Protein AF-A0AAV6AP08-F1 (afdb_monomer_lite)

Secondary structure (DSSP, 8-state):
-EEE---GGGT-SHHHHHH-BSTTPEE--TTTSSSSEEETTEEEEPPPHHHHHHHHHHHT--TT--EEEE--SSSHHHHHHHHHHHHHHHHTT---EEE-TTHHHHHHHTT---B-S-PPP-----------TT---HHHHHHH--

Foldseek 3Di:
DEEEQEAVQQVAPDVNVQAKDDPPYAYQH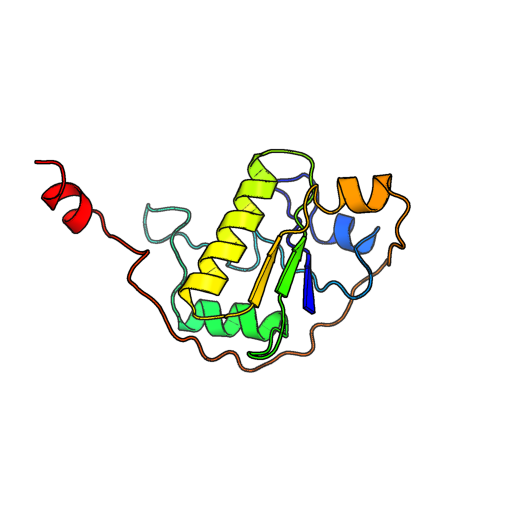LVPLPLADDDVPRGRHGDDQVSCQQSCLQQQDDLPDQYEYAFQLRDVVSVVSSVSSQVNCVQQPRDHYHYPVSGPVVCVVVVHDIDHHHDGHPGHRDRGDGDCVVPDDPVRVVVVPD

Sequence (146 aa):
MVLDIRSAIDGGGVEAYRAGHVPGAVHSDYDKAGWRVTRGDMPFMLPTVAQLEKLIGETGIDEDDHVVIVPAGVHATDFGSAARVYWTLKVVGHPAISILDGGYAAWKAAGYPVEAGSNPASQKIFSARLDRSPITDAAAVEASVG

pLDDT: mean 96.36, std 3.86, range [59.31, 98.94]

Radius of gyration: 15.84 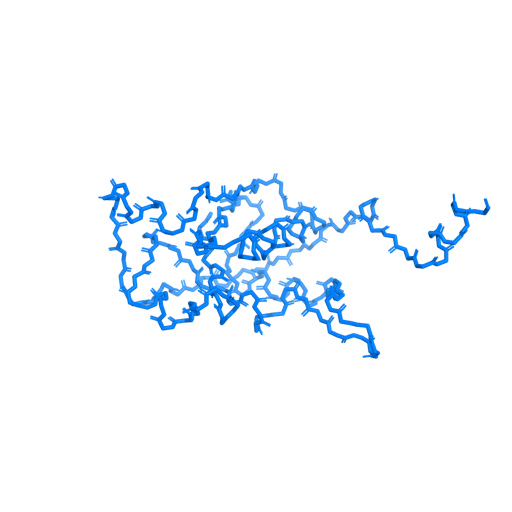Å; chains: 1; bounding box: 38×29×50 Å

Structure (mmCIF, N/CA/C/O backbone):
data_AF-A0AAV6AP08-F1
#
_entry.id   AF-A0AAV6AP08-F1
#
loop_
_atom_site.group_PDB
_atom_site.id
_atom_site.type_symbol
_atom_site.label_atom_id
_atom_site.label_alt_id
_atom_site.label_comp_id
_atom_site.label_asym_id
_atom_site.label_entity_id
_atom_site.label_seq_id
_atom_site.pdbx_PDB_ins_code
_atom_site.Cartn_x
_atom_site.Cartn_y
_atom_site.Cartn_z
_atom_site.occupancy
_atom_site.B_iso_or_equiv
_atom_site.auth_seq_id
_atom_site.auth_comp_id
_atom_site.auth_asym_id
_atom_site.auth_atom_id
_atom_site.pdbx_PDB_model_num
ATOM 1 N N . MET A 1 1 ? -1.450 -8.473 8.839 1.00 94.69 1 MET A N 1
ATOM 2 C CA . MET A 1 1 ? -1.447 -7.042 9.227 1.00 94.69 1 MET A CA 1
ATOM 3 C C . MET A 1 1 ? -2.289 -6.160 8.286 1.00 94.69 1 MET A C 1
ATOM 5 O O . MET A 1 1 ? -2.626 -6.599 7.190 1.00 94.69 1 MET A O 1
ATOM 9 N N . VAL A 1 2 ? -2.618 -4.921 8.682 1.00 98.38 2 VAL A N 1
ATOM 10 C CA . VAL A 1 2 ? -3.323 -3.934 7.833 1.00 98.38 2 VAL A CA 1
ATOM 11 C C . VAL A 1 2 ? -2.365 -2.796 7.470 1.00 98.38 2 VAL A C 1
ATOM 13 O O . VAL A 1 2 ? -1.787 -2.172 8.357 1.00 98.38 2 VAL A O 1
ATOM 16 N N . LEU A 1 3 ? -2.204 -2.524 6.176 1.00 98.75 3 LEU A N 1
ATOM 17 C CA . LEU A 1 3 ? -1.286 -1.516 5.648 1.00 98.75 3 LEU A CA 1
ATOM 18 C C . LEU A 1 3 ? -2.075 -0.378 4.994 1.00 98.75 3 LEU A C 1
ATOM 20 O O . LEU A 1 3 ? -2.647 -0.551 3.918 1.00 98.75 3 LEU A O 1
ATOM 24 N N . ASP A 1 4 ? -2.095 0.789 5.628 1.00 98.81 4 ASP A N 1
ATOM 25 C CA . ASP A 1 4 ? -2.695 2.001 5.076 1.00 98.81 4 ASP A CA 1
ATOM 26 C C . ASP A 1 4 ? -1.691 2.706 4.165 1.00 98.81 4 ASP A C 1
ATOM 28 O O . ASP A 1 4 ? -0.624 3.131 4.612 1.00 98.81 4 ASP A O 1
ATOM 32 N N . ILE A 1 5 ? -2.030 2.816 2.882 1.00 98.75 5 ILE A N 1
ATOM 33 C CA . ILE A 1 5 ? -1.123 3.353 1.862 1.00 98.75 5 ILE A CA 1
ATOM 34 C C . ILE A 1 5 ? -1.517 4.748 1.373 1.00 98.75 5 ILE A C 1
ATOM 36 O O . ILE A 1 5 ? -0.946 5.236 0.391 1.00 98.75 5 ILE A O 1
ATOM 40 N N . ARG A 1 6 ? -2.504 5.383 2.023 1.00 98.44 6 ARG A N 1
ATOM 41 C CA . ARG A 1 6 ? -3.022 6.692 1.610 1.00 98.44 6 ARG A CA 1
ATOM 42 C C . ARG A 1 6 ? -1.898 7.715 1.539 1.00 98.44 6 ARG A C 1
ATOM 44 O O . ARG A 1 6 ? -1.029 7.767 2.413 1.00 98.44 6 ARG A O 1
ATOM 51 N N . SER A 1 7 ? -1.928 8.542 0.505 1.00 97.94 7 SER A N 1
ATOM 52 C CA . SER A 1 7 ? -0.836 9.443 0.127 1.00 97.94 7 SER A CA 1
ATOM 53 C C . SER A 1 7 ? -1.373 10.750 -0.457 1.00 97.94 7 SER A C 1
ATOM 55 O O . SER A 1 7 ? -2.573 10.928 -0.642 1.00 97.94 7 SER A O 1
ATOM 57 N N . ALA A 1 8 ? -0.484 11.673 -0.821 1.00 96.00 8 ALA A N 1
ATOM 58 C CA . ALA A 1 8 ? -0.892 12.913 -1.485 1.00 96.00 8 ALA A CA 1
ATOM 59 C C . ALA A 1 8 ? -1.635 12.682 -2.822 1.00 96.00 8 ALA A C 1
ATOM 61 O O . ALA A 1 8 ? -2.414 13.537 -3.234 1.00 96.00 8 ALA A O 1
ATOM 62 N N . ILE A 1 9 ? -1.432 11.530 -3.478 1.00 94.62 9 ILE A N 1
ATOM 63 C CA . ILE A 1 9 ? -2.096 11.163 -4.744 1.00 94.62 9 ILE A CA 1
ATOM 64 C C . ILE A 1 9 ? -3.620 11.103 -4.592 1.00 94.62 9 ILE A C 1
ATOM 66 O O . ILE A 1 9 ? -4.351 11.414 -5.530 1.00 94.62 9 ILE A O 1
ATOM 70 N N . ASP A 1 10 ? -4.090 10.713 -3.412 1.00 94.31 10 ASP A N 1
ATOM 71 C CA . ASP A 1 10 ? -5.506 10.535 -3.093 1.00 94.31 10 ASP A CA 1
ATOM 72 C C . ASP A 1 10 ? -6.070 11.653 -2.206 1.00 94.31 10 ASP A C 1
ATOM 74 O O . ASP A 1 10 ? -7.184 11.552 -1.694 1.00 94.31 10 ASP A O 1
ATOM 78 N N . GLY A 1 11 ? -5.302 12.732 -2.019 1.00 93.69 11 GLY A N 1
ATOM 79 C CA . GLY A 1 11 ? -5.631 13.797 -1.072 1.00 93.69 11 GLY A CA 1
ATOM 80 C C . GLY A 1 11 ? -5.517 13.373 0.398 1.00 93.69 11 GLY A C 1
ATOM 81 O O . GLY A 1 11 ? -5.919 14.135 1.277 1.00 93.69 11 GLY A O 1
ATOM 82 N N . GLY A 1 12 ? -4.989 12.177 0.673 1.00 94.62 12 GLY A N 1
ATOM 83 C CA . GLY A 1 12 ? -4.731 11.651 2.004 1.00 94.62 12 GLY A CA 1
ATOM 84 C C . GLY A 1 12 ? -3.296 11.896 2.471 1.00 94.62 12 GLY A C 1
ATOM 85 O O . GLY A 1 12 ? -2.805 13.024 2.499 1.00 94.62 12 GLY A O 1
ATOM 86 N N . GLY A 1 13 ? -2.626 10.828 2.904 1.00 96.50 13 GLY A N 1
ATOM 87 C CA . GLY A 1 13 ? -1.310 10.886 3.543 1.00 96.50 13 GLY A CA 1
ATOM 88 C C . GLY A 1 13 ? -1.376 10.766 5.064 1.00 96.50 13 GLY A C 1
ATOM 89 O O . GLY A 1 13 ? -2.425 10.486 5.647 1.00 96.50 13 GLY A O 1
ATOM 90 N N . VAL A 1 14 ? -0.231 10.989 5.715 1.00 97.31 14 VAL A N 1
ATOM 91 C CA . VAL A 1 14 ? -0.054 10.720 7.153 1.00 97.31 14 VAL A CA 1
ATOM 92 C C . VAL A 1 14 ? -1.038 11.486 8.044 1.00 97.31 14 VAL A C 1
ATOM 94 O O . VAL A 1 14 ? -1.515 10.941 9.033 1.00 97.31 14 VAL A O 1
ATOM 97 N N . GLU A 1 15 ? -1.407 12.717 7.685 1.00 98.00 15 GLU A N 1
ATOM 98 C CA . GLU A 1 15 ? -2.368 13.507 8.465 1.00 98.00 15 GLU A CA 1
ATOM 99 C C . GLU A 1 15 ? -3.799 12.970 8.328 1.00 98.00 15 GLU A C 1
ATOM 101 O O . GLU A 1 15 ? -4.529 12.896 9.315 1.00 98.00 15 GLU A O 1
ATOM 106 N N . ALA A 1 16 ? -4.192 12.509 7.136 1.00 97.56 16 ALA A N 1
ATOM 107 C CA . ALA A 1 16 ? -5.485 11.855 6.936 1.00 97.56 16 ALA A CA 1
ATOM 108 C C . ALA A 1 16 ? -5.555 10.500 7.656 1.00 97.56 16 ALA A C 1
ATOM 110 O O . ALA A 1 16 ? -6.597 10.156 8.213 1.00 97.56 16 ALA A O 1
ATOM 111 N N . TYR A 1 17 ? -4.444 9.757 7.678 1.00 98.62 17 TYR A N 1
ATOM 112 C CA . TYR A 1 17 ? -4.293 8.548 8.485 1.00 98.62 17 TYR A CA 1
ATOM 113 C C . TYR A 1 17 ? -4.426 8.849 9.982 1.00 98.62 17 TYR A C 1
ATOM 115 O O . TYR A 1 17 ? -5.232 8.221 10.666 1.00 98.62 17 TYR A O 1
ATOM 123 N N . ARG A 1 18 ? -3.732 9.879 10.480 1.00 98.44 18 ARG A N 1
ATOM 124 C CA . ARG A 1 18 ? -3.800 10.311 11.884 1.00 98.44 18 ARG A CA 1
ATOM 125 C C . ARG A 1 18 ? -5.179 10.781 12.312 1.00 98.44 18 ARG A C 1
ATOM 127 O O . ARG A 1 18 ? -5.577 10.533 13.447 1.00 98.44 18 ARG A O 1
ATOM 134 N N . ALA A 1 19 ? -5.908 11.438 11.417 1.00 98.31 19 ALA A N 1
ATOM 135 C CA . ALA A 1 19 ? -7.281 11.854 11.668 1.00 98.31 19 ALA A CA 1
ATOM 136 C C . ALA A 1 19 ? -8.260 10.668 11.732 1.00 98.31 19 ALA A C 1
ATOM 138 O O . ALA A 1 19 ? -9.297 10.768 12.387 1.00 98.31 19 ALA A O 1
ATOM 139 N N . GLY A 1 20 ? -7.953 9.561 11.051 1.00 98.50 20 GLY A N 1
ATOM 140 C CA . GLY A 1 20 ? -8.748 8.342 11.102 1.00 98.50 20 GLY A CA 1
ATOM 141 C C . GLY A 1 20 ? -8.257 7.265 10.137 1.00 98.50 20 GLY A C 1
ATOM 142 O O . GLY A 1 20 ? -8.044 7.543 8.953 1.00 98.50 20 GLY A O 1
ATOM 143 N N . HIS A 1 21 ? -8.137 6.031 10.616 1.00 98.75 21 HIS A N 1
ATOM 144 C CA . HIS A 1 21 ? -7.744 4.848 9.849 1.00 98.75 21 HIS A CA 1
ATOM 145 C C . HIS A 1 21 ? -8.454 3.577 10.337 1.00 98.75 21 HIS A C 1
ATOM 147 O O . HIS A 1 21 ? -9.134 3.573 11.365 1.00 98.75 21 HIS A O 1
ATOM 153 N N . VAL A 1 22 ? -8.321 2.492 9.570 1.00 98.75 22 VAL A N 1
ATOM 154 C CA . VAL A 1 22 ? -8.781 1.157 9.988 1.00 98.75 22 VAL A CA 1
ATOM 155 C C . VAL A 1 22 ? -8.013 0.743 11.253 1.00 98.75 22 VAL A C 1
ATOM 157 O O . VAL A 1 22 ? -6.788 0.853 11.239 1.00 98.75 22 VAL A O 1
ATOM 160 N N . PRO A 1 23 ? -8.670 0.264 12.327 1.00 98.50 23 PRO A N 1
ATOM 161 C CA . PRO A 1 23 ? -7.992 -0.093 13.572 1.00 98.50 23 PRO A CA 1
ATOM 162 C C . PRO A 1 23 ? -6.813 -1.050 13.371 1.00 98.50 23 PRO A C 1
ATOM 164 O O . PRO A 1 23 ? -6.914 -2.026 12.624 1.00 98.50 23 PRO A O 1
ATOM 167 N N . GLY A 1 24 ? -5.695 -0.763 14.037 1.00 97.44 24 GLY A N 1
ATOM 168 C CA . GLY A 1 24 ? -4.452 -1.531 13.934 1.00 97.44 24 GLY A CA 1
ATOM 169 C C . GLY A 1 24 ? -3.670 -1.337 12.628 1.00 97.44 24 GLY A C 1
ATOM 170 O O . GLY A 1 24 ? -2.642 -1.989 12.444 1.00 97.44 24 GLY A O 1
ATOM 171 N N . ALA A 1 25 ? -4.119 -0.471 11.711 1.00 98.50 25 ALA A N 1
ATOM 172 C CA . ALA A 1 25 ? -3.394 -0.225 10.470 1.00 98.50 25 ALA A CA 1
ATOM 173 C C . ALA A 1 25 ? -2.081 0.522 10.714 1.00 98.50 25 ALA A C 1
ATOM 175 O O . ALA A 1 25 ? -2.061 1.513 11.445 1.00 98.50 25 ALA A O 1
ATOM 176 N N . VAL A 1 26 ? -1.012 0.092 10.044 1.00 98.44 26 VAL A N 1
ATOM 177 C CA . VAL A 1 26 ? 0.274 0.798 9.955 1.00 98.44 26 VAL A CA 1
ATOM 178 C C . VAL A 1 26 ? 0.287 1.644 8.686 1.00 98.44 26 VAL A C 1
ATOM 180 O O . VAL A 1 26 ? -0.126 1.174 7.626 1.00 98.44 26 VAL A O 1
ATOM 183 N N . HIS A 1 27 ? 0.769 2.885 8.773 1.00 98.56 27 HIS A N 1
ATOM 184 C CA . HIS A 1 27 ? 0.857 3.776 7.614 1.00 98.56 27 HIS A CA 1
ATOM 185 C C . HIS A 1 27 ? 2.171 3.601 6.849 1.00 98.56 27 HIS A C 1
ATOM 187 O O . HIS A 1 27 ? 3.253 3.644 7.431 1.00 98.56 27 HIS A O 1
ATOM 193 N N . SER A 1 28 ? 2.073 3.454 5.529 1.00 98.44 28 SER A N 1
ATOM 194 C CA . SER A 1 28 ? 3.201 3.481 4.598 1.00 98.44 28 SER A CA 1
ATOM 195 C C . SER A 1 28 ? 2.803 4.272 3.357 1.00 98.44 28 SER A C 1
ATOM 197 O O . SER A 1 28 ? 2.169 3.746 2.447 1.00 98.44 28 SER A O 1
ATOM 199 N N . ASP A 1 29 ? 3.157 5.558 3.333 1.00 98.12 29 ASP A N 1
ATOM 200 C CA . ASP A 1 29 ? 2.804 6.478 2.247 1.00 98.12 29 ASP A CA 1
ATOM 201 C C . ASP A 1 29 ? 3.266 5.933 0.884 1.00 98.12 29 ASP A C 1
ATOM 203 O O . ASP A 1 29 ? 4.467 5.831 0.621 1.00 98.12 29 ASP A O 1
ATOM 207 N N . TYR A 1 30 ? 2.320 5.592 0.003 1.00 98.31 30 TYR A N 1
ATOM 208 C CA . TYR A 1 30 ? 2.643 5.009 -1.301 1.00 98.31 30 TYR A CA 1
ATOM 209 C C . TYR A 1 30 ? 3.601 5.877 -2.134 1.00 98.31 30 TYR A C 1
ATOM 211 O O . TYR A 1 30 ? 4.477 5.352 -2.828 1.00 98.31 30 TYR A O 1
ATOM 219 N N . ASP A 1 31 ? 3.445 7.199 -2.069 1.00 95.81 31 ASP A N 1
ATOM 220 C CA . ASP A 1 31 ? 4.195 8.138 -2.895 1.00 95.81 31 ASP A CA 1
ATOM 221 C C . ASP A 1 31 ? 5.614 8.366 -2.358 1.00 95.81 31 ASP A C 1
ATOM 223 O O . ASP A 1 31 ? 6.561 8.498 -3.135 1.00 95.81 31 ASP A O 1
ATOM 227 N N . LYS A 1 32 ? 5.778 8.364 -1.029 1.00 96.94 32 LYS A N 1
ATOM 228 C CA . LYS A 1 32 ? 7.027 8.784 -0.371 1.00 96.94 32 LYS A CA 1
ATOM 229 C C . LYS A 1 32 ? 7.835 7.661 0.271 1.00 96.94 32 LYS A C 1
ATOM 231 O O . LYS A 1 32 ? 9.039 7.828 0.443 1.00 96.94 32 LYS A O 1
ATOM 236 N N . ALA A 1 33 ? 7.220 6.532 0.626 1.00 97.25 33 ALA A N 1
ATOM 237 C CA . ALA A 1 33 ? 7.895 5.480 1.392 1.00 97.25 33 ALA A CA 1
ATOM 238 C C . ALA A 1 33 ? 8.893 4.655 0.558 1.00 97.25 33 ALA A C 1
ATOM 240 O O . ALA A 1 33 ? 9.755 3.987 1.117 1.00 97.25 33 ALA A O 1
ATOM 241 N N . GLY A 1 34 ? 8.824 4.724 -0.775 1.00 97.75 34 GLY A N 1
ATOM 242 C CA . GLY A 1 34 ? 9.761 4.021 -1.659 1.00 97.75 34 GLY A CA 1
ATOM 243 C C . GLY A 1 34 ? 9.191 2.774 -2.334 1.00 97.75 34 GLY A C 1
ATOM 244 O O . GLY A 1 34 ? 9.953 1.937 -2.804 1.00 97.75 34 GLY A O 1
ATOM 245 N N . TRP A 1 35 ? 7.864 2.660 -2.454 1.00 98.12 35 TRP A N 1
ATOM 246 C CA . TRP A 1 35 ? 7.190 1.601 -3.229 1.00 98.12 35 TRP A CA 1
ATOM 247 C C . TRP A 1 35 ? 7.486 1.650 -4.739 1.00 98.12 35 TRP A C 1
ATOM 249 O O . TRP A 1 35 ? 7.163 0.728 -5.496 1.00 98.12 35 TRP A O 1
ATOM 259 N N . ARG A 1 36 ? 8.101 2.746 -5.187 1.00 96.81 36 ARG A N 1
ATOM 260 C CA . ARG A 1 36 ? 8.539 3.007 -6.553 1.00 96.81 36 ARG A CA 1
ATOM 261 C C . ARG A 1 36 ? 9.739 3.949 -6.528 1.00 96.81 36 ARG A C 1
ATOM 263 O O . ARG A 1 36 ? 9.850 4.780 -5.631 1.00 96.81 36 ARG A O 1
ATOM 270 N N . VAL A 1 37 ? 10.622 3.824 -7.512 1.00 97.38 37 VAL A N 1
ATOM 271 C CA . VAL A 1 37 ? 11.820 4.668 -7.635 1.00 97.38 37 VAL A CA 1
ATOM 272 C C . VAL A 1 37 ? 11.962 5.220 -9.046 1.00 97.38 37 VAL A C 1
ATOM 274 O O . VAL A 1 37 ? 11.463 4.636 -10.007 1.00 97.38 37 VAL A O 1
ATOM 277 N N . THR A 1 38 ? 12.690 6.322 -9.171 1.00 96.69 38 THR A N 1
ATOM 278 C CA . THR A 1 38 ? 13.160 6.834 -10.461 1.00 96.69 38 THR A CA 1
ATOM 279 C C . THR A 1 38 ? 14.585 6.340 -10.700 1.00 96.69 38 THR A C 1
ATOM 281 O O . THR A 1 38 ? 15.426 6.418 -9.804 1.00 96.69 38 THR A O 1
ATOM 284 N N . ARG A 1 39 ? 14.867 5.810 -11.895 1.00 94.56 39 ARG A N 1
ATOM 285 C CA . ARG A 1 39 ? 16.220 5.416 -12.325 1.00 94.56 39 ARG A CA 1
ATOM 286 C C . ARG A 1 39 ? 16.554 6.129 -13.633 1.00 94.56 39 ARG A C 1
ATOM 288 O O . ARG A 1 39 ? 16.006 5.777 -14.672 1.00 94.56 39 ARG A O 1
ATOM 295 N N . GLY A 1 40 ? 17.440 7.125 -13.570 1.00 94.31 40 GLY A N 1
ATOM 296 C CA . GLY A 1 40 ? 17.664 8.039 -14.696 1.00 94.31 40 GLY A CA 1
ATOM 297 C C . GLY A 1 40 ? 16.369 8.773 -15.045 1.00 94.31 40 GLY A C 1
ATOM 298 O O . GLY A 1 40 ? 15.699 9.276 -14.147 1.00 94.31 40 GLY A O 1
ATOM 299 N N . ASP A 1 41 ? 15.980 8.743 -16.318 1.00 94.88 41 ASP A N 1
ATOM 300 C CA . ASP A 1 41 ? 14.741 9.363 -16.808 1.00 94.88 41 ASP A CA 1
ATOM 301 C C . ASP A 1 41 ? 13.510 8.440 -16.714 1.00 94.88 41 ASP A C 1
ATOM 303 O O . ASP A 1 41 ? 12.429 8.803 -17.172 1.00 94.88 41 ASP A O 1
ATOM 307 N N . MET A 1 42 ? 13.648 7.242 -16.127 1.00 94.88 42 MET A N 1
ATOM 308 C CA . MET A 1 42 ? 12.562 6.262 -16.012 1.00 94.88 42 MET A CA 1
ATOM 309 C C . MET A 1 42 ? 11.862 6.365 -14.647 1.00 94.88 42 MET A C 1
ATOM 311 O O . MET A 1 42 ? 12.431 5.918 -13.639 1.00 94.88 42 MET A O 1
ATOM 315 N N . PRO A 1 43 ? 10.637 6.924 -14.573 1.00 95.31 43 PRO A N 1
ATOM 316 C CA . PRO A 1 43 ? 9.869 6.984 -13.337 1.00 95.31 43 PRO A CA 1
ATOM 317 C C . PRO A 1 43 ? 9.198 5.641 -13.014 1.00 95.31 43 PRO A C 1
ATOM 319 O O . PRO A 1 43 ? 9.048 4.764 -13.861 1.00 95.31 43 PRO A O 1
ATOM 322 N N . PHE A 1 44 ? 8.736 5.508 -11.769 1.00 95.00 44 PHE A N 1
ATOM 323 C CA . PHE A 1 44 ? 7.858 4.419 -11.307 1.00 95.00 44 PHE A CA 1
ATOM 324 C C . PHE A 1 44 ? 8.436 2.996 -11.429 1.00 95.00 44 PHE A C 1
ATOM 326 O O . PHE A 1 44 ? 7.708 1.997 -11.434 1.00 95.00 44 PHE A O 1
ATOM 333 N N . MET A 1 45 ? 9.761 2.885 -11.456 1.00 96.81 45 MET A N 1
ATOM 334 C CA . MET A 1 45 ? 10.473 1.617 -11.529 1.00 96.81 45 MET A CA 1
ATOM 335 C C . MET A 1 45 ? 10.309 0.816 -10.233 1.00 96.81 45 MET A C 1
ATOM 337 O O . MET A 1 45 ? 10.129 1.376 -9.148 1.00 96.81 45 MET A O 1
ATOM 341 N N . LEU A 1 46 ? 10.390 -0.515 -10.339 1.00 96.75 46 LEU A N 1
ATOM 342 C CA . LEU A 1 46 ? 10.491 -1.381 -9.161 1.00 96.75 46 LEU A CA 1
ATOM 343 C C . LEU A 1 46 ? 11.802 -1.041 -8.413 1.00 96.75 46 LEU A C 1
ATOM 345 O O . LEU A 1 46 ? 12.843 -0.935 -9.081 1.00 96.75 46 LEU A O 1
ATOM 349 N N . PRO A 1 47 ? 11.770 -0.840 -7.082 1.00 97.50 47 PRO A N 1
ATOM 350 C CA . PRO A 1 47 ? 12.977 -0.665 -6.275 1.00 97.50 47 PRO A CA 1
ATOM 351 C C . PRO A 1 47 ? 13.867 -1.917 -6.293 1.00 97.50 47 PRO A C 1
ATOM 353 O O . PRO A 1 47 ? 13.457 -2.993 -6.731 1.00 97.50 47 PRO A O 1
ATOM 356 N N . THR A 1 48 ? 15.113 -1.791 -5.840 1.00 97.06 48 THR A N 1
ATOM 357 C CA . THR A 1 48 ? 15.988 -2.962 -5.686 1.00 97.06 48 THR A CA 1
ATOM 358 C C . THR A 1 48 ? 15.480 -3.869 -4.565 1.00 97.06 48 THR A C 1
ATOM 360 O O . THR A 1 48 ? 14.770 -3.418 -3.669 1.00 97.06 48 THR A O 1
ATOM 363 N N . VAL A 1 49 ? 15.883 -5.144 -4.576 1.00 97.25 49 VAL A N 1
ATOM 364 C CA . VAL A 1 49 ? 15.514 -6.099 -3.517 1.00 97.25 49 VAL A CA 1
ATOM 365 C C . VAL A 1 49 ? 15.873 -5.556 -2.130 1.00 97.25 49 VAL A C 1
ATOM 367 O O . VAL A 1 49 ? 15.002 -5.484 -1.277 1.00 97.25 49 VAL A O 1
ATOM 370 N N . ALA A 1 50 ? 17.091 -5.037 -1.947 1.00 98.12 50 ALA A N 1
ATOM 371 C CA . ALA A 1 50 ? 17.521 -4.459 -0.671 1.00 98.12 50 ALA A CA 1
ATOM 372 C C . ALA A 1 50 ? 16.681 -3.240 -0.233 1.00 98.12 50 ALA A C 1
ATOM 374 O O . ALA A 1 50 ? 16.433 -3.046 0.955 1.00 98.12 50 ALA A O 1
ATOM 375 N N . GLN A 1 51 ? 16.226 -2.407 -1.180 1.00 98.31 51 GLN A N 1
ATOM 376 C CA . GLN A 1 51 ? 15.320 -1.295 -0.870 1.00 98.31 51 GLN A CA 1
ATOM 377 C C . GLN A 1 51 ? 13.947 -1.804 -0.419 1.00 98.31 51 GLN A C 1
ATOM 379 O O . GLN A 1 51 ? 13.380 -1.257 0.523 1.00 98.31 51 GLN A O 1
ATOM 384 N N . LEU A 1 52 ? 13.433 -2.854 -1.066 1.00 98.12 52 LEU A N 1
ATOM 385 C CA . LEU A 1 52 ? 12.150 -3.465 -0.722 1.00 98.12 52 LEU A CA 1
ATOM 386 C C . LEU A 1 52 ? 12.202 -4.196 0.618 1.00 98.12 52 LEU A C 1
ATOM 388 O O . LEU A 1 52 ? 11.295 -4.020 1.418 1.00 98.12 52 LEU A O 1
ATOM 392 N N . GLU A 1 53 ? 13.258 -4.957 0.895 1.00 98.00 53 GLU A N 1
ATOM 393 C CA . GLU A 1 53 ? 13.452 -5.631 2.186 1.00 98.00 53 GLU A CA 1
ATOM 394 C C . GLU A 1 53 ? 13.478 -4.627 3.339 1.00 98.00 53 GLU A C 1
ATOM 396 O O . GLU A 1 53 ? 12.796 -4.821 4.345 1.00 98.00 53 GLU A O 1
ATOM 401 N N . LYS A 1 54 ? 14.190 -3.504 3.159 1.00 98.12 54 LYS A N 1
ATOM 402 C CA . LYS A 1 54 ? 14.195 -2.405 4.129 1.00 98.12 54 LYS A CA 1
ATOM 403 C C . LYS A 1 54 ? 12.801 -1.800 4.306 1.00 98.12 54 LYS A C 1
ATOM 405 O O . LYS A 1 54 ? 12.323 -1.725 5.432 1.00 98.12 54 LYS A O 1
ATOM 410 N N . LEU A 1 55 ? 12.156 -1.385 3.214 1.00 98.19 55 LEU A N 1
ATOM 411 C CA . LEU A 1 55 ? 10.834 -0.752 3.248 1.00 98.19 55 LEU A CA 1
ATOM 412 C C . LEU A 1 55 ? 9.790 -1.657 3.908 1.00 98.19 55 LEU A C 1
ATOM 414 O O . LEU A 1 55 ? 9.088 -1.236 4.821 1.00 98.19 55 LEU A O 1
ATOM 418 N N . ILE A 1 56 ? 9.689 -2.907 3.459 1.00 98.06 56 ILE A N 1
ATOM 419 C CA . ILE A 1 56 ? 8.690 -3.858 3.950 1.00 98.06 56 ILE A CA 1
ATOM 420 C C . ILE A 1 56 ? 8.974 -4.199 5.414 1.00 98.06 56 ILE A C 1
ATOM 422 O O . ILE A 1 56 ? 8.056 -4.157 6.234 1.00 98.06 56 ILE A O 1
ATOM 426 N N . GLY A 1 57 ? 10.240 -4.422 5.776 1.00 97.56 57 GLY A N 1
ATOM 427 C CA . GLY A 1 57 ? 10.638 -4.628 7.165 1.00 97.56 57 GLY A CA 1
ATOM 428 C C . GLY A 1 57 ? 10.251 -3.462 8.082 1.00 97.56 57 GLY A C 1
ATOM 429 O O . GLY A 1 57 ? 9.746 -3.691 9.180 1.00 97.56 57 GLY A O 1
ATOM 430 N N . GLU A 1 58 ? 10.400 -2.214 7.623 1.00 97.62 58 GLU A N 1
ATOM 431 C CA . GLU A 1 58 ? 10.003 -0.998 8.357 1.00 97.62 58 GLU A CA 1
ATOM 432 C C . GLU A 1 58 ? 8.492 -0.895 8.594 1.00 97.62 58 GLU A C 1
ATOM 434 O O . GLU A 1 58 ? 8.080 -0.302 9.588 1.00 97.62 58 GLU A O 1
ATOM 439 N N . THR A 1 59 ? 7.659 -1.505 7.744 1.00 97.56 59 THR A N 1
ATOM 440 C CA . THR A 1 59 ? 6.207 -1.590 7.994 1.00 97.56 59 THR A CA 1
ATOM 441 C C . THR A 1 59 ? 5.847 -2.618 9.071 1.00 97.56 59 THR A C 1
ATOM 443 O O . THR A 1 59 ? 4.756 -2.561 9.632 1.00 97.56 59 THR A O 1
ATOM 446 N N . GLY A 1 60 ? 6.759 -3.538 9.392 1.00 97.06 60 GLY A N 1
ATOM 447 C CA . GLY A 1 60 ? 6.520 -4.634 10.329 1.00 97.06 60 GLY A CA 1
ATOM 448 C C . GLY A 1 60 ? 5.814 -5.847 9.721 1.00 97.06 60 GLY A C 1
ATOM 449 O O . GLY A 1 60 ? 5.362 -6.701 10.477 1.00 97.06 60 GLY A O 1
ATOM 450 N N . ILE A 1 61 ? 5.720 -5.926 8.387 1.00 96.88 61 ILE A N 1
ATOM 451 C CA . ILE A 1 61 ? 5.233 -7.119 7.681 1.00 96.88 61 ILE A 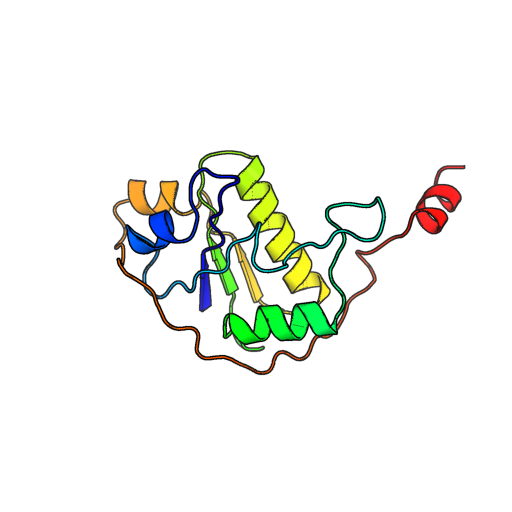CA 1
ATOM 452 C C . ILE A 1 61 ? 6.184 -8.287 7.953 1.00 96.88 61 ILE A C 1
ATOM 454 O O . ILE A 1 61 ? 7.387 -8.199 7.689 1.00 96.88 61 ILE A O 1
ATOM 458 N N . ASP A 1 62 ? 5.616 -9.377 8.452 1.00 91.69 62 ASP A N 1
ATOM 459 C CA . ASP A 1 62 ? 6.271 -10.670 8.626 1.00 91.69 62 ASP A CA 1
ATOM 460 C C . ASP A 1 62 ? 5.917 -11.623 7.462 1.00 91.69 62 ASP A C 1
ATOM 462 O O . ASP A 1 62 ? 5.020 -11.351 6.661 1.00 91.69 62 ASP A O 1
ATOM 466 N N . GLU A 1 63 ? 6.617 -12.746 7.321 1.00 87.62 63 GLU A N 1
ATOM 467 C CA . GLU A 1 63 ? 6.361 -13.707 6.237 1.00 87.62 63 GLU A CA 1
ATOM 468 C C . GLU A 1 63 ? 5.047 -14.485 6.409 1.00 87.62 63 GLU A C 1
ATOM 470 O O . GLU A 1 63 ? 4.434 -14.871 5.410 1.00 87.62 63 GLU A O 1
ATOM 475 N N . ASP A 1 64 ? 4.587 -14.620 7.655 1.00 90.50 64 ASP A N 1
ATOM 476 C CA . ASP A 1 64 ? 3.335 -15.285 8.035 1.00 90.50 64 ASP A CA 1
ATOM 477 C C . ASP A 1 64 ? 2.119 -14.342 8.056 1.00 90.50 64 ASP A C 1
ATOM 479 O O . ASP A 1 64 ? 0.983 -14.776 8.275 1.00 90.50 64 ASP A O 1
ATOM 483 N N . ASP A 1 65 ? 2.328 -13.039 7.847 1.00 95.25 65 ASP A N 1
ATOM 484 C CA . ASP A 1 65 ? 1.232 -12.080 7.799 1.00 95.25 65 ASP A CA 1
ATOM 485 C C . ASP A 1 65 ? 0.312 -12.336 6.600 1.00 95.25 65 ASP A C 1
ATOM 487 O O . ASP A 1 65 ? 0.754 -12.564 5.479 1.00 95.25 65 ASP A O 1
ATOM 491 N N . HIS A 1 66 ? -0.995 -12.164 6.805 1.00 98.25 66 HIS A N 1
ATOM 492 C CA . HIS A 1 66 ? -1.888 -11.782 5.711 1.00 98.25 66 HIS A CA 1
ATOM 493 C C . HIS A 1 66 ? -1.940 -10.257 5.653 1.00 98.25 66 HIS A C 1
ATOM 495 O O . HIS A 1 66 ? -2.460 -9.616 6.571 1.00 98.25 66 HIS A O 1
ATOM 501 N N . VAL A 1 67 ? -1.387 -9.663 4.597 1.00 98.62 67 VAL A N 1
ATOM 502 C CA . VAL A 1 67 ? -1.374 -8.209 4.391 1.00 98.62 67 VAL A CA 1
ATOM 503 C C . VAL A 1 67 ? -2.656 -7.745 3.701 1.00 98.62 67 VAL A C 1
ATOM 505 O O . VAL A 1 67 ? -2.939 -8.127 2.564 1.00 98.62 67 VAL A O 1
ATOM 508 N N . VAL A 1 68 ? -3.414 -6.872 4.365 1.00 98.81 68 VAL A N 1
ATOM 509 C CA . VAL A 1 68 ? -4.556 -6.158 3.774 1.00 98.81 68 VAL A CA 1
ATOM 510 C C . VAL A 1 68 ? -4.146 -4.722 3.469 1.00 98.81 68 VAL A C 1
ATOM 512 O O . VAL A 1 68 ? -3.888 -3.939 4.380 1.00 98.81 68 VAL A O 1
ATOM 515 N N . ILE A 1 69 ? -4.091 -4.373 2.186 1.00 98.94 69 ILE A N 1
ATOM 516 C CA . ILE A 1 69 ? -3.738 -3.036 1.701 1.00 98.94 69 ILE A CA 1
ATOM 517 C C . ILE A 1 69 ? -4.993 -2.164 1.690 1.00 98.94 69 ILE A C 1
ATOM 519 O O . ILE A 1 69 ? -6.002 -2.526 1.080 1.00 98.94 69 ILE A O 1
ATOM 523 N N . VAL A 1 70 ? -4.916 -0.998 2.323 1.00 98.81 70 VAL A N 1
ATOM 524 C CA . VAL A 1 70 ? -6.012 -0.033 2.421 1.00 98.81 70 VAL A CA 1
ATOM 525 C C . VAL A 1 70 ? -5.676 1.205 1.584 1.00 98.81 70 VAL A C 1
ATOM 527 O O . VAL A 1 70 ? -4.889 2.047 2.026 1.00 98.81 70 VAL A O 1
ATOM 530 N N . PRO A 1 71 ? -6.246 1.334 0.372 1.00 98.56 71 PRO A N 1
ATOM 531 C CA . PRO A 1 71 ? -6.243 2.592 -0.367 1.00 98.56 71 PRO A CA 1
ATOM 532 C C . PRO A 1 71 ? -7.290 3.571 0.190 1.00 98.56 71 PRO A C 1
ATOM 534 O O . PRO A 1 71 ? -8.092 3.227 1.064 1.00 98.56 71 PRO A O 1
ATOM 537 N N . ALA A 1 72 ? -7.317 4.798 -0.335 1.00 98.19 72 ALA A N 1
ATOM 538 C CA . ALA A 1 72 ? -8.304 5.798 0.067 1.00 98.19 72 ALA A CA 1
ATOM 539 C C . ALA A 1 72 ? -9.737 5.405 -0.316 1.00 98.19 72 ALA A C 1
ATOM 541 O O . ALA A 1 72 ? -10.646 5.596 0.492 1.00 98.19 72 ALA A O 1
ATOM 542 N N . GLY A 1 73 ? -9.936 4.826 -1.502 1.00 97.81 73 GLY A N 1
ATOM 543 C CA . GLY A 1 73 ? -11.251 4.473 -2.030 1.00 97.81 73 GLY A CA 1
ATOM 544 C C . GLY A 1 73 ? -12.004 5.652 -2.650 1.00 97.81 73 GLY A C 1
ATOM 545 O O . GLY A 1 73 ? -13.226 5.711 -2.539 1.00 97.81 73 GLY A O 1
ATOM 546 N N . VAL A 1 74 ? -11.299 6.616 -3.256 1.00 97.19 74 VAL A N 1
ATOM 547 C CA . VAL A 1 74 ? -11.905 7.863 -3.772 1.00 97.19 74 VAL A CA 1
ATOM 548 C C . VAL A 1 74 ? -11.777 8.022 -5.291 1.00 97.19 74 VAL A C 1
ATOM 550 O O . VAL A 1 74 ? -12.647 8.620 -5.924 1.00 97.19 74 VAL A O 1
ATOM 553 N N . HIS A 1 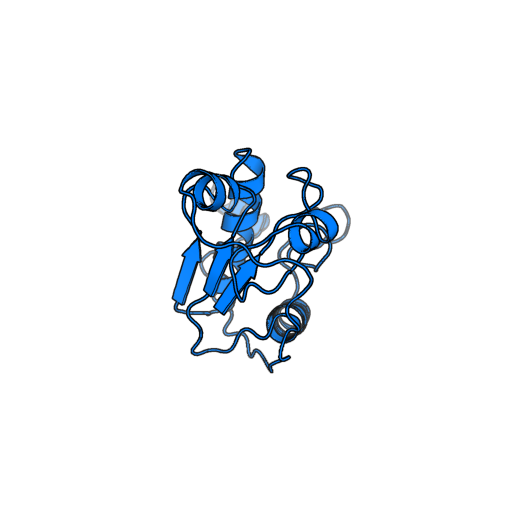75 ? -10.735 7.457 -5.901 1.00 93.75 75 HIS A N 1
ATOM 554 C CA . HIS A 1 75 ? -10.376 7.573 -7.311 1.00 93.75 75 HIS A CA 1
ATOM 555 C C . HIS A 1 75 ? -9.713 6.285 -7.840 1.00 93.75 75 HIS A C 1
ATOM 557 O O . HIS A 1 75 ? -9.040 5.543 -7.131 1.00 93.75 75 HIS A O 1
ATOM 563 N N . ALA A 1 76 ? -9.810 6.038 -9.150 1.00 93.50 76 ALA A N 1
ATOM 564 C CA . ALA A 1 76 ? -9.131 4.889 -9.767 1.00 93.50 76 ALA A CA 1
ATOM 565 C C . ALA A 1 76 ? -7.599 4.921 -9.570 1.00 93.50 76 ALA A C 1
ATOM 567 O O . ALA A 1 76 ? -6.951 3.876 -9.519 1.00 93.50 76 ALA A O 1
ATOM 568 N N . THR A 1 77 ? -7.017 6.114 -9.419 1.00 94.19 77 THR A N 1
ATOM 569 C CA . THR A 1 77 ? -5.579 6.295 -9.192 1.00 94.19 77 THR A CA 1
ATOM 570 C C . THR A 1 77 ? -5.118 5.715 -7.853 1.00 94.19 77 THR A C 1
ATOM 572 O O . THR A 1 77 ? -4.046 5.119 -7.804 1.00 94.19 77 THR A O 1
ATOM 575 N N . ASP A 1 78 ? -5.914 5.8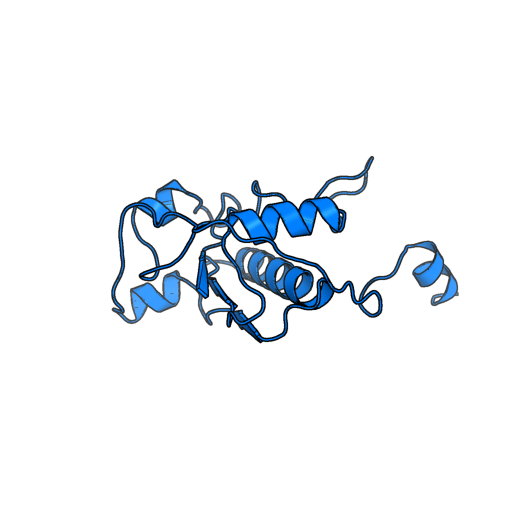19 -6.781 1.00 94.88 78 ASP A N 1
ATOM 576 C CA . ASP A 1 78 ? -5.535 5.264 -5.473 1.00 94.88 78 ASP A CA 1
ATOM 577 C C . ASP A 1 78 ? -5.686 3.742 -5.416 1.00 94.88 78 ASP A C 1
ATOM 579 O O . ASP A 1 78 ? -4.858 3.054 -4.813 1.00 94.88 78 ASP A O 1
ATOM 583 N N . PHE A 1 79 ? -6.641 3.195 -6.172 1.00 97.25 79 PHE A N 1
ATOM 584 C CA . PHE A 1 79 ? -6.652 1.765 -6.451 1.00 97.25 79 PHE A CA 1
ATOM 585 C C . PHE A 1 79 ? -5.402 1.336 -7.235 1.00 97.25 79 PHE A C 1
ATOM 587 O O . PHE A 1 79 ? -4.803 0.311 -6.916 1.00 97.25 79 PHE A O 1
ATOM 594 N N . GLY A 1 80 ? -4.949 2.136 -8.208 1.00 97.81 80 GLY A N 1
ATOM 595 C CA . GLY A 1 80 ? -3.678 1.919 -8.910 1.00 97.81 80 GLY A CA 1
ATOM 596 C C . GLY A 1 80 ? -2.473 1.861 -7.961 1.00 97.81 80 GLY A C 1
ATOM 597 O O . GLY A 1 80 ? -1.613 0.987 -8.108 1.00 97.81 80 GLY A O 1
ATOM 598 N N . SER A 1 81 ? -2.442 2.721 -6.940 1.00 98.25 81 SER A N 1
ATOM 599 C CA . SER A 1 81 ? -1.445 2.675 -5.863 1.00 98.25 81 SER A CA 1
ATOM 600 C C . SER A 1 81 ? -1.501 1.354 -5.087 1.00 98.25 81 SER A C 1
ATOM 602 O O . SER A 1 81 ? -0.476 0.683 -4.945 1.00 98.25 81 SER A O 1
ATOM 604 N N . ALA A 1 82 ? -2.691 0.918 -4.655 1.00 98.62 82 ALA A N 1
ATOM 605 C CA . ALA A 1 82 ? -2.859 -0.359 -3.953 1.00 98.62 82 ALA A CA 1
ATOM 606 C C . ALA A 1 82 ? -2.488 -1.564 -4.824 1.00 98.62 82 ALA A C 1
ATOM 608 O O . ALA A 1 82 ? -1.791 -2.464 -4.358 1.00 98.62 82 ALA A O 1
ATOM 609 N N . ALA A 1 83 ? -2.885 -1.567 -6.098 1.00 98.38 83 ALA A N 1
ATOM 610 C CA . ALA A 1 83 ? -2.526 -2.607 -7.054 1.00 98.38 83 ALA A CA 1
ATOM 611 C C . ALA A 1 83 ? -1.005 -2.688 -7.255 1.00 98.38 83 ALA A C 1
ATOM 613 O O . ALA A 1 83 ? -0.451 -3.785 -7.340 1.00 98.38 83 ALA A O 1
ATOM 614 N N . ARG A 1 84 ? -0.305 -1.545 -7.264 1.00 98.31 84 ARG A N 1
ATOM 615 C CA . ARG A 1 84 ? 1.160 -1.524 -7.317 1.00 98.31 84 ARG A CA 1
ATOM 616 C C . ARG A 1 84 ? 1.788 -2.108 -6.052 1.00 98.31 84 ARG A C 1
ATOM 618 O O . ARG A 1 84 ? 2.708 -2.907 -6.182 1.00 98.31 84 ARG A O 1
ATOM 625 N N . VAL A 1 85 ? 1.311 -1.750 -4.859 1.00 98.62 85 VAL A N 1
ATOM 626 C CA . VAL A 1 85 ? 1.808 -2.334 -3.595 1.00 98.62 85 VAL A CA 1
ATOM 627 C C . VAL A 1 85 ? 1.552 -3.842 -3.561 1.00 98.62 85 VAL A C 1
ATOM 629 O O . VAL A 1 85 ? 2.468 -4.610 -3.275 1.00 98.62 85 VAL A O 1
ATOM 632 N N . TYR A 1 86 ? 0.351 -4.277 -3.952 1.00 98.75 86 TYR A N 1
ATOM 633 C CA . TYR A 1 86 ? -0.017 -5.689 -4.069 1.00 98.75 86 TYR A CA 1
ATOM 634 C C . TYR A 1 86 ? 0.935 -6.440 -5.003 1.00 98.75 86 TYR A C 1
ATOM 636 O O . TYR A 1 86 ? 1.475 -7.486 -4.645 1.00 98.75 86 TYR A O 1
ATOM 644 N N . TRP A 1 87 ? 1.162 -5.899 -6.203 1.00 98.44 87 TRP A N 1
ATOM 645 C CA . TRP A 1 87 ? 2.061 -6.502 -7.181 1.00 98.44 87 TRP A CA 1
ATOM 646 C C . TRP A 1 87 ? 3.495 -6.567 -6.653 1.00 98.44 87 TRP A C 1
ATOM 648 O O . TRP A 1 87 ? 4.127 -7.609 -6.776 1.00 98.44 87 TRP A O 1
ATOM 658 N N . THR A 1 88 ? 3.987 -5.507 -6.005 1.00 98.31 88 THR A N 1
ATOM 659 C CA . THR A 1 88 ? 5.324 -5.488 -5.399 1.00 98.31 88 THR A CA 1
ATOM 660 C C . THR A 1 88 ? 5.473 -6.575 -4.336 1.00 98.31 88 THR A C 1
ATOM 662 O O . THR A 1 88 ? 6.448 -7.319 -4.387 1.00 98.31 88 THR A O 1
ATOM 665 N N . LEU A 1 89 ? 4.509 -6.716 -3.417 1.00 98.00 89 LEU A N 1
ATOM 666 C CA . LEU A 1 89 ? 4.521 -7.765 -2.387 1.00 98.00 89 LEU A CA 1
ATOM 667 C C . LEU A 1 89 ? 4.493 -9.171 -3.004 1.00 98.00 89 LEU A C 1
ATOM 669 O O . LEU A 1 89 ? 5.247 -10.046 -2.577 1.00 98.00 89 LEU A O 1
ATOM 673 N N . LYS A 1 90 ? 3.688 -9.374 -4.055 1.00 97.19 90 LYS A N 1
ATOM 674 C CA . LYS A 1 90 ? 3.652 -10.639 -4.801 1.00 97.19 90 LYS A CA 1
ATOM 675 C C . LYS A 1 90 ? 4.998 -10.933 -5.472 1.00 97.19 90 LYS A C 1
ATOM 677 O O . LYS A 1 90 ? 5.494 -12.049 -5.374 1.00 97.19 90 LYS A O 1
ATOM 682 N N . VAL A 1 91 ? 5.610 -9.931 -6.103 1.00 97.25 91 VAL A N 1
ATOM 683 C CA . VAL A 1 91 ? 6.920 -10.030 -6.768 1.00 97.25 91 VAL A CA 1
ATOM 684 C C . VAL A 1 91 ? 8.031 -10.405 -5.797 1.00 97.25 91 VAL A C 1
ATOM 686 O O . VAL A 1 91 ? 8.906 -11.181 -6.157 1.00 97.25 91 VAL A O 1
ATOM 689 N N . VAL A 1 92 ? 8.013 -9.895 -4.565 1.00 97.00 92 VAL A N 1
ATOM 690 C CA . VAL A 1 92 ? 9.006 -10.273 -3.544 1.00 97.00 92 VAL A CA 1
ATOM 691 C C . VAL A 1 92 ? 8.653 -11.562 -2.794 1.00 97.00 92 VAL A C 1
ATOM 693 O O . VAL A 1 92 ? 9.335 -11.910 -1.830 1.00 97.00 92 VAL A O 1
ATOM 696 N N . GLY A 1 93 ? 7.618 -12.279 -3.238 1.00 95.94 93 GLY A N 1
ATOM 697 C CA . GLY A 1 93 ? 7.285 -13.619 -2.763 1.00 95.94 93 GLY A CA 1
ATOM 698 C C . GLY A 1 93 ? 6.434 -13.668 -1.494 1.00 95.94 93 GLY A C 1
ATOM 699 O O . GLY A 1 93 ? 6.396 -14.716 -0.850 1.00 95.94 93 GLY A O 1
ATOM 700 N N . HIS A 1 94 ? 5.758 -12.577 -1.117 1.00 97.50 94 HIS A N 1
ATOM 701 C CA . HIS A 1 94 ? 4.841 -12.596 0.022 1.00 97.50 94 HIS A CA 1
ATOM 702 C C . HIS A 1 94 ? 3.513 -13.292 -0.366 1.00 97.50 94 HIS A C 1
ATOM 704 O O . HIS A 1 94 ? 2.902 -12.919 -1.374 1.00 97.50 94 HIS A O 1
ATOM 710 N N . PRO A 1 95 ? 3.061 -14.316 0.383 1.00 94.19 95 PRO A N 1
ATOM 711 C CA . PRO A 1 95 ? 2.059 -15.262 -0.114 1.00 94.19 95 PRO A CA 1
ATOM 712 C C . PRO A 1 95 ? 0.604 -14.802 0.053 1.00 94.19 95 PRO A C 1
ATOM 714 O O . PRO A 1 95 ? -0.242 -15.159 -0.768 1.00 94.19 95 PRO A O 1
ATOM 717 N N . ALA A 1 96 ? 0.292 -14.032 1.099 1.00 97.75 96 ALA A N 1
ATOM 718 C CA . ALA A 1 96 ? -1.081 -13.728 1.499 1.00 97.75 96 ALA A CA 1
ATOM 719 C C . ALA A 1 96 ? -1.343 -12.219 1.458 1.00 97.75 96 ALA A C 1
ATOM 721 O O . ALA A 1 96 ? -1.037 -11.483 2.391 1.00 97.75 96 ALA A O 1
ATOM 722 N N . ILE A 1 97 ? -1.926 -11.747 0.353 1.00 98.62 97 ILE A N 1
ATOM 723 C CA . ILE A 1 97 ? -2.175 -10.319 0.125 1.00 98.62 97 ILE A CA 1
ATOM 724 C C . ILE A 1 97 ? -3.625 -10.116 -0.304 1.00 98.62 97 ILE A C 1
ATOM 726 O O . ILE A 1 97 ? -4.162 -10.855 -1.134 1.00 98.62 97 ILE A O 1
ATOM 730 N N . SER A 1 98 ? -4.268 -9.079 0.216 1.00 98.75 98 SER A N 1
ATOM 731 C CA . SER A 1 98 ? -5.575 -8.611 -0.245 1.00 98.75 98 SER A CA 1
ATOM 732 C C . SER A 1 98 ? -5.615 -7.088 -0.285 1.00 98.75 98 SER A C 1
ATOM 734 O O . SER A 1 98 ? -4.829 -6.419 0.380 1.00 98.75 98 SER A O 1
ATOM 736 N N . ILE A 1 99 ? -6.525 -6.535 -1.081 1.00 98.81 99 ILE A N 1
ATOM 737 C CA . ILE A 1 99 ? -6.832 -5.101 -1.098 1.00 98.81 99 ILE A CA 1
ATOM 738 C C . ILE A 1 99 ? -8.226 -4.942 -0.496 1.00 98.81 99 ILE A C 1
ATOM 740 O O . ILE A 1 99 ? -9.122 -5.717 -0.830 1.00 98.81 99 ILE A O 1
ATOM 744 N N . LEU A 1 100 ? -8.404 -3.964 0.391 1.00 98.69 100 LEU A N 1
ATOM 745 C CA . LEU A 1 100 ? -9.715 -3.637 0.940 1.00 98.69 100 LEU A CA 1
ATOM 746 C C . LEU A 1 100 ? -10.597 -3.036 -0.160 1.00 98.69 100 LEU A C 1
ATOM 748 O O . LEU A 1 100 ? -10.320 -1.938 -0.649 1.00 98.69 100 LEU A O 1
ATOM 752 N N . ASP A 1 101 ? -11.653 -3.755 -0.536 1.00 98.19 101 ASP A N 1
ATOM 753 C CA . ASP A 1 101 ? -12.603 -3.301 -1.551 1.00 98.19 101 ASP A CA 1
ATOM 754 C C . ASP A 1 101 ? -13.305 -2.006 -1.111 1.00 98.19 101 ASP A C 1
ATOM 756 O O . ASP A 1 101 ? -13.736 -1.866 0.034 1.00 98.19 101 ASP A O 1
ATOM 760 N N . GLY A 1 102 ? -13.347 -1.026 -2.013 1.00 97.62 102 GLY A N 1
ATOM 761 C CA . GLY A 1 102 ? -13.818 0.332 -1.729 1.00 97.62 102 GLY A CA 1
ATOM 762 C C . GLY A 1 102 ? -12.940 1.163 -0.775 1.00 97.62 102 GLY A C 1
ATOM 763 O O . GLY A 1 102 ? -13.289 2.308 -0.484 1.00 97.62 102 GLY A O 1
ATOM 764 N N . GLY A 1 103 ? -11.807 0.632 -0.301 1.00 98.44 103 GLY A N 1
ATOM 765 C CA . GLY A 1 103 ? -10.828 1.346 0.522 1.00 98.44 103 GLY A CA 1
ATOM 766 C C . GLY A 1 103 ? -11.367 1.898 1.848 1.00 98.44 103 GLY A C 1
ATOM 767 O O . GLY A 1 103 ? -12.417 1.500 2.360 1.00 98.44 103 GLY A O 1
ATOM 768 N N . TYR A 1 104 ? -10.626 2.847 2.425 1.00 98.62 104 TYR A N 1
ATOM 769 C CA . TYR A 1 104 ? -11.003 3.501 3.681 1.00 98.62 104 TYR A CA 1
ATOM 770 C C . TYR A 1 104 ? -12.339 4.262 3.583 1.00 98.62 104 TYR A C 1
ATOM 772 O O . TYR A 1 104 ? -13.100 4.307 4.553 1.00 98.62 104 TYR A O 1
ATOM 780 N N . ALA A 1 105 ? -12.660 4.829 2.417 1.00 98.44 105 ALA A N 1
ATOM 781 C CA . ALA A 1 105 ? -13.926 5.518 2.185 1.00 98.44 105 ALA A CA 1
ATOM 782 C C . ALA A 1 105 ? -15.135 4.589 2.386 1.00 98.44 105 ALA A C 1
ATOM 784 O O . ALA A 1 105 ? -16.050 4.941 3.136 1.00 98.44 105 ALA A O 1
ATOM 785 N N . ALA A 1 106 ? -15.124 3.392 1.787 1.00 98.56 106 ALA A N 1
ATOM 786 C CA . ALA A 1 106 ? -16.198 2.415 1.965 1.00 98.56 106 ALA A CA 1
ATOM 787 C C . ALA A 1 106 ? -16.257 1.875 3.400 1.00 98.56 106 ALA A C 1
ATOM 789 O O . ALA A 1 106 ? -17.347 1.754 3.959 1.00 98.56 106 ALA A O 1
ATOM 790 N N . TRP A 1 107 ? -15.098 1.630 4.027 1.00 98.75 107 TRP A N 1
ATOM 791 C CA . TRP A 1 107 ? -15.021 1.225 5.435 1.00 98.75 107 TRP A CA 1
ATOM 792 C C . TRP A 1 107 ? -15.740 2.216 6.356 1.00 98.75 107 TRP A C 1
ATOM 794 O O . TRP A 1 107 ? -16.593 1.838 7.161 1.00 98.75 107 TRP A O 1
ATOM 804 N N . LYS A 1 108 ? -15.438 3.509 6.193 1.00 98.44 108 LYS A N 1
ATOM 805 C CA . LYS A 1 108 ? -16.060 4.584 6.967 1.00 98.44 108 LYS A CA 1
ATOM 806 C C . LYS A 1 108 ? -17.551 4.728 6.652 1.00 98.44 108 LYS A C 1
ATOM 808 O O . LYS A 1 108 ? -18.345 4.912 7.571 1.00 98.44 108 LYS A O 1
ATOM 813 N N . ALA A 1 109 ? -17.943 4.640 5.380 1.00 98.56 109 ALA A N 1
ATOM 814 C CA . ALA A 1 109 ? -19.344 4.743 4.963 1.00 98.56 109 ALA A CA 1
ATOM 815 C C . ALA A 1 109 ? -20.213 3.601 5.516 1.00 98.56 109 ALA A C 1
ATOM 817 O O . ALA A 1 109 ? -21.380 3.817 5.835 1.00 98.56 109 ALA A O 1
ATOM 818 N N . ALA A 1 110 ? -19.633 2.410 5.682 1.00 98.56 110 ALA A N 1
ATOM 819 C CA . ALA A 1 110 ? -20.285 1.263 6.307 1.00 98.56 110 ALA A CA 1
ATOM 820 C C . ALA A 1 110 ? -20.420 1.382 7.840 1.00 98.56 110 ALA A C 1
ATOM 822 O O . ALA A 1 110 ? -21.037 0.523 8.466 1.00 98.56 110 ALA A O 1
ATOM 823 N N . GLY A 1 111 ? -19.866 2.433 8.457 1.00 98.56 111 GLY A N 1
ATOM 824 C CA . GLY A 1 111 ? -19.953 2.662 9.900 1.00 98.56 111 GLY A CA 1
ATOM 825 C C . GLY A 1 111 ? -19.057 1.745 10.735 1.00 98.56 111 GLY A C 1
ATOM 826 O O . GLY A 1 111 ? -19.302 1.583 11.931 1.00 98.56 111 GLY A O 1
ATOM 827 N N . TYR A 1 112 ? -18.031 1.137 10.131 1.00 98.62 112 TYR A N 1
ATOM 828 C CA . TYR A 1 112 ? -17.068 0.328 10.872 1.00 98.62 112 TYR A CA 1
ATOM 829 C C . TYR A 1 112 ? -16.179 1.188 11.789 1.00 98.62 112 TYR A C 1
ATOM 831 O O . TYR A 1 112 ? -16.014 2.388 11.546 1.00 98.62 112 TYR A O 1
ATOM 839 N N . PRO A 1 113 ? -15.583 0.597 12.845 1.00 98.56 113 PRO A N 1
ATOM 840 C CA . PRO A 1 113 ? -14.746 1.334 13.788 1.00 98.56 113 PRO A CA 1
ATOM 841 C C . PRO A 1 113 ? -13.558 2.027 13.113 1.00 98.56 113 PRO A C 1
ATOM 843 O O . PRO A 1 113 ? -12.983 1.500 12.164 1.00 98.56 113 PRO A O 1
ATOM 846 N N . VAL A 1 114 ? -13.168 3.189 13.635 1.00 98.62 114 VAL A N 1
ATOM 847 C CA . VAL A 1 114 ? -12.027 3.984 13.161 1.00 98.62 114 VAL A CA 1
ATOM 848 C C . VAL A 1 114 ? -11.124 4.304 14.345 1.00 98.62 114 VAL A C 1
ATOM 850 O O . VAL A 1 114 ? -11.608 4.652 15.422 1.00 98.62 114 VAL A O 1
ATOM 853 N N . GLU A 1 115 ? -9.819 4.199 14.128 1.00 98.56 115 GLU A N 1
ATOM 854 C CA . GLU A 1 115 ? -8.779 4.589 15.076 1.00 98.56 115 GLU A CA 1
ATOM 855 C C . GLU A 1 115 ? -8.141 5.919 14.651 1.00 98.56 115 GLU A C 1
ATOM 857 O O . GLU A 1 115 ? -8.061 6.220 13.462 1.00 98.56 115 GLU A O 1
ATOM 862 N N . ALA A 1 116 ? -7.711 6.733 15.616 1.00 98.38 116 ALA A N 1
ATOM 863 C CA . ALA A 1 116 ? -7.001 7.990 15.386 1.00 98.38 116 ALA A CA 1
ATOM 864 C C . ALA A 1 116 ? -5.586 7.919 15.975 1.00 98.38 116 ALA A C 1
ATOM 866 O O . ALA A 1 116 ? -5.304 7.105 16.850 1.00 98.38 116 ALA A O 1
ATOM 867 N N . GLY A 1 117 ? -4.696 8.803 15.530 1.00 98.00 117 GLY A N 1
ATOM 868 C CA . GLY A 1 117 ? -3.290 8.789 15.925 1.00 98.00 117 GLY A C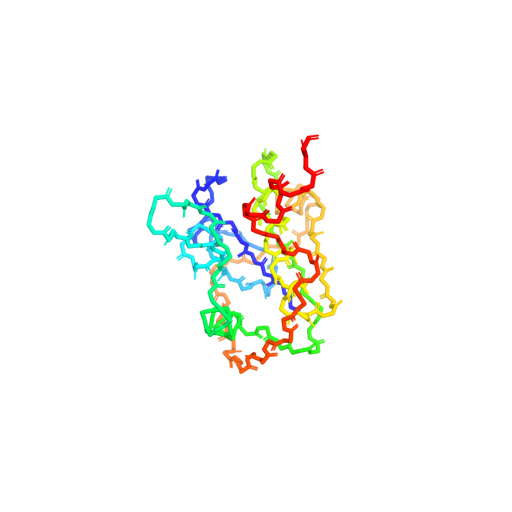A 1
ATOM 869 C C . GLY A 1 117 ? -2.443 7.910 15.010 1.00 98.00 117 GLY A C 1
ATOM 870 O O . GLY A 1 117 ? -2.639 7.885 13.799 1.00 98.00 117 GLY A O 1
ATOM 871 N N . SER A 1 118 ? -1.424 7.247 15.544 1.00 95.38 118 SER A N 1
ATOM 872 C CA . SER A 1 118 ? -0.536 6.414 14.732 1.00 95.38 118 SER A CA 1
ATOM 873 C C . SER A 1 118 ? -0.199 5.126 15.454 1.00 95.38 118 SER A C 1
ATOM 875 O O . SER A 1 118 ? 0.203 5.162 16.615 1.00 95.38 118 SER A O 1
ATOM 877 N N . ASN A 1 119 ? -0.305 4.014 14.734 1.00 96.06 119 ASN A N 1
ATOM 878 C CA . ASN A 1 119 ? 0.143 2.719 15.212 1.00 96.06 119 ASN A CA 1
ATOM 879 C C . ASN A 1 119 ? 1.639 2.556 14.920 1.00 96.06 119 ASN A C 1
ATOM 881 O O . ASN A 1 119 ? 2.057 2.723 13.769 1.00 96.06 119 ASN A O 1
ATOM 885 N N . PRO A 1 120 ? 2.471 2.255 15.933 1.00 91.31 120 PRO A N 1
ATOM 886 C CA . PRO A 1 120 ? 3.883 2.001 15.705 1.00 91.31 120 PRO A CA 1
ATOM 887 C C . PRO A 1 120 ? 4.059 0.689 14.934 1.00 91.31 120 PRO A C 1
ATOM 889 O O . PRO A 1 120 ? 3.508 -0.347 15.309 1.00 91.31 120 PRO A O 1
ATOM 892 N N . ALA A 1 121 ? 4.875 0.717 13.883 1.00 91.56 121 ALA A N 1
ATOM 893 C CA . ALA A 1 121 ? 5.329 -0.506 13.239 1.00 91.56 121 ALA A CA 1
ATOM 894 C C . ALA A 1 121 ? 6.311 -1.243 14.161 1.00 91.56 121 ALA A C 1
ATOM 896 O O . ALA A 1 121 ? 7.278 -0.658 14.656 1.00 91.56 121 ALA A O 1
ATOM 897 N N . SER A 1 122 ? 6.090 -2.540 14.374 1.00 92.12 122 SER A N 1
ATOM 898 C CA . SER A 1 122 ? 7.093 -3.408 14.996 1.00 92.12 122 SER A CA 1
ATOM 899 C C . SER A 1 122 ? 8.024 -3.913 13.905 1.00 92.12 122 SER A C 1
ATOM 901 O O . SER A 1 122 ? 7.720 -4.920 13.275 1.00 92.12 122 SER A O 1
ATOM 903 N N . GLN A 1 123 ? 9.114 -3.184 13.650 1.00 93.62 123 GLN A N 1
ATOM 904 C CA . GLN A 1 123 ? 10.031 -3.473 12.545 1.00 93.62 123 GLN A CA 1
ATOM 905 C C . GLN A 1 123 ? 10.459 -4.950 12.519 1.00 93.62 123 GLN A C 1
ATOM 907 O O . GLN A 1 123 ? 10.848 -5.523 13.541 1.00 93.62 123 GLN A O 1
ATOM 912 N N . LYS A 1 124 ? 10.409 -5.546 11.327 1.00 95.56 124 LYS A N 1
ATOM 913 C CA . LYS A 1 124 ? 10.771 -6.940 11.056 1.00 95.56 124 LYS A CA 1
ATOM 914 C C . LYS A 1 124 ? 11.922 -7.028 10.067 1.00 95.56 124 LYS A C 1
ATOM 916 O O . LYS A 1 124 ? 12.211 -6.083 9.334 1.00 95.56 124 LYS A O 1
ATOM 921 N N . ILE A 1 125 ? 12.576 -8.185 10.043 1.00 96.19 125 ILE A N 1
ATOM 922 C CA . ILE A 1 125 ? 13.467 -8.550 8.944 1.00 96.19 125 ILE A CA 1
ATOM 923 C C . ILE A 1 125 ? 12.596 -9.197 7.875 1.00 96.19 125 ILE A C 1
ATOM 925 O O . ILE A 1 125 ? 12.030 -10.260 8.108 1.00 96.19 125 ILE A O 1
ATOM 929 N N . PHE A 1 126 ? 12.511 -8.567 6.709 1.00 96.31 126 PHE A N 1
ATOM 930 C CA . PHE A 1 126 ? 11.860 -9.151 5.546 1.00 96.31 126 PHE A CA 1
ATOM 931 C C . PHE A 1 126 ? 12.929 -9.703 4.600 1.00 96.31 126 PHE A C 1
ATOM 933 O O . PHE A 1 126 ? 13.827 -8.965 4.203 1.00 96.31 126 PHE A O 1
ATOM 940 N N . SER A 1 127 ? 12.839 -10.988 4.251 1.00 96.31 127 SER A N 1
ATOM 941 C CA . SER A 1 127 ? 13.739 -11.635 3.284 1.00 96.31 127 SER A CA 1
ATOM 942 C C . SER A 1 127 ? 12.982 -11.913 1.992 1.00 96.31 127 SER A C 1
ATOM 944 O O . SER A 1 127 ? 12.105 -12.777 1.949 1.00 96.31 127 SER A O 1
ATOM 946 N N . ALA A 1 128 ? 13.302 -11.177 0.932 1.00 95.69 128 ALA A N 1
ATOM 947 C CA . ALA A 1 128 ? 12.560 -11.261 -0.316 1.00 95.69 128 ALA A CA 1
ATOM 948 C C . ALA A 1 128 ? 12.919 -12.526 -1.109 1.00 95.69 128 ALA A C 1
ATOM 950 O O . ALA A 1 128 ? 14.087 -12.851 -1.327 1.00 95.69 128 ALA A O 1
ATOM 951 N N . ARG A 1 129 ? 11.899 -13.196 -1.648 1.00 95.19 129 ARG A N 1
ATOM 952 C CA . ARG A 1 129 ? 12.044 -14.253 -2.657 1.00 95.19 129 ARG A CA 1
ATOM 953 C C . ARG A 1 129 ? 11.521 -13.725 -3.986 1.00 95.19 129 ARG A C 1
ATOM 955 O O . ARG A 1 129 ? 10.345 -13.867 -4.299 1.00 95.19 129 ARG A O 1
ATOM 962 N N . LEU A 1 130 ? 12.402 -13.063 -4.735 1.00 94.50 130 LEU A N 1
ATOM 963 C CA . LEU A 1 130 ? 12.025 -12.356 -5.957 1.00 94.50 130 LEU A CA 1
ATOM 964 C C . LEU A 1 130 ? 11.567 -13.321 -7.066 1.00 94.50 130 LEU A C 1
ATOM 966 O O . LEU A 1 130 ? 12.388 -14.032 -7.648 1.00 94.50 130 LEU A O 1
ATOM 970 N N . ASP A 1 131 ? 10.288 -13.260 -7.423 1.00 95.12 131 ASP A N 1
ATOM 971 C CA . ASP A 1 131 ? 9.747 -13.812 -8.661 1.00 95.12 131 ASP A CA 1
ATOM 972 C C . ASP A 1 131 ? 9.935 -12.799 -9.798 1.00 95.12 131 ASP A C 1
ATOM 974 O O . ASP A 1 131 ? 9.397 -11.689 -9.781 1.00 95.12 131 ASP A O 1
ATOM 978 N N . ARG A 1 132 ? 10.730 -13.182 -10.801 1.00 93.12 132 ARG A N 1
ATOM 979 C CA . ARG A 1 132 ? 11.010 -12.344 -11.975 1.00 93.12 132 ARG A CA 1
ATOM 980 C C . ARG A 1 132 ? 10.037 -12.584 -13.126 1.00 93.12 132 ARG A C 1
ATOM 982 O O . ARG A 1 132 ? 10.068 -11.809 -14.072 1.00 93.12 132 ARG A O 1
ATOM 989 N N . SER A 1 133 ? 9.178 -13.603 -13.057 1.00 93.94 133 SER A N 1
ATOM 990 C CA . SER A 1 133 ? 8.234 -13.928 -14.132 1.00 93.94 133 SER A CA 1
ATOM 991 C C . SER A 1 133 ? 7.248 -12.802 -14.497 1.00 93.94 133 SER A C 1
ATOM 993 O O . SER A 1 133 ? 6.943 -12.679 -15.683 1.00 93.94 133 SER A O 1
ATOM 995 N N . PRO A 1 134 ? 6.792 -11.920 -13.576 1.00 92.31 134 PRO A N 1
ATOM 996 C CA . PRO A 1 134 ? 5.943 -10.786 -13.938 1.00 92.31 134 PRO A CA 1
ATOM 997 C C . PRO A 1 134 ? 6.747 -9.512 -14.271 1.00 92.31 134 PRO A C 1
ATOM 999 O O . PRO A 1 134 ? 6.169 -8.424 -14.311 1.00 92.31 134 PRO A O 1
ATOM 1002 N N . ILE A 1 135 ? 8.072 -9.607 -14.446 1.00 93.81 135 ILE A N 1
ATOM 1003 C CA . ILE A 1 135 ? 8.963 -8.483 -14.760 1.00 93.81 135 ILE A CA 1
ATOM 1004 C C . ILE A 1 135 ? 9.531 -8.679 -16.167 1.00 93.81 135 ILE A C 1
ATOM 1006 O O . ILE A 1 135 ? 10.081 -9.728 -16.481 1.00 93.81 135 ILE A O 1
ATOM 1010 N N . THR A 1 136 ? 9.467 -7.634 -16.988 1.00 93.81 136 THR A N 1
ATOM 1011 C CA . THR A 1 136 ? 10.116 -7.588 -18.304 1.00 93.81 136 THR A CA 1
ATOM 1012 C C . THR A 1 136 ? 10.907 -6.292 -18.458 1.00 93.81 136 THR A C 1
ATOM 1014 O O . THR A 1 136 ? 10.681 -5.330 -17.719 1.00 93.81 136 THR A O 1
ATOM 1017 N N . ASP A 1 137 ? 11.834 -6.262 -19.409 1.00 92.56 137 ASP A N 1
ATOM 1018 C CA . ASP A 1 137 ? 12.545 -5.055 -19.827 1.00 92.56 137 ASP A CA 1
ATOM 1019 C C . ASP A 1 137 ? 12.193 -4.664 -21.271 1.00 92.56 137 ASP A C 1
ATOM 1021 O O . ASP A 1 137 ? 11.449 -5.367 -21.959 1.00 92.56 137 ASP A O 1
ATOM 1025 N N . ALA A 1 138 ? 12.689 -3.500 -21.704 1.00 91.50 138 ALA A N 1
ATOM 1026 C CA . ALA A 1 138 ? 12.412 -2.961 -23.033 1.00 91.50 138 ALA A CA 1
ATOM 1027 C C . ALA A 1 138 ? 12.934 -3.874 -24.151 1.00 91.50 138 ALA A C 1
ATOM 1029 O O . ALA A 1 138 ? 12.217 -4.103 -25.117 1.00 91.50 138 ALA A O 1
ATOM 1030 N N . ALA A 1 139 ? 14.127 -4.455 -23.989 1.00 93.06 139 ALA A N 1
ATOM 1031 C CA . ALA A 1 139 ? 14.720 -5.338 -24.991 1.00 93.06 139 ALA A CA 1
ATOM 1032 C C . ALA A 1 139 ? 13.886 -6.617 -25.185 1.00 93.06 139 ALA A C 1
ATOM 1034 O O . ALA A 1 139 ? 13.662 -7.051 -26.314 1.00 93.06 139 ALA A O 1
ATOM 1035 N N . ALA A 1 140 ? 13.377 -7.198 -24.096 1.00 93.50 140 ALA A N 1
ATOM 1036 C CA . ALA A 1 140 ? 12.475 -8.344 -24.146 1.00 93.50 140 ALA A CA 1
ATOM 1037 C C . ALA A 1 140 ? 11.127 -8.000 -24.802 1.00 93.50 140 ALA A C 1
ATOM 1039 O O . ALA A 1 140 ? 10.598 -8.809 -25.565 1.00 93.50 140 ALA A O 1
ATOM 1040 N N . VAL A 1 141 ? 10.585 -6.799 -24.554 1.00 94.12 141 VAL A N 1
ATOM 1041 C CA . VAL A 1 141 ? 9.363 -6.330 -25.230 1.00 94.12 141 VAL A CA 1
ATOM 1042 C C . VAL A 1 141 ? 9.614 -6.129 -26.722 1.00 94.12 141 VAL A C 1
ATOM 1044 O O . VAL A 1 141 ? 8.848 -6.658 -27.522 1.00 94.12 141 VAL A O 1
ATOM 1047 N N . GLU A 1 142 ? 10.689 -5.439 -27.108 1.00 95.00 142 GLU A N 1
ATOM 1048 C CA . GLU A 1 142 ? 11.063 -5.201 -28.510 1.00 95.00 142 GLU A CA 1
ATOM 1049 C C . GLU A 1 142 ? 11.215 -6.513 -29.289 1.00 95.00 142 GLU A C 1
ATOM 1051 O O . GLU A 1 142 ? 10.672 -6.649 -30.383 1.00 95.00 142 GLU A O 1
ATOM 1056 N N . ALA A 1 143 ? 11.859 -7.520 -28.693 1.00 94.44 143 ALA A N 1
ATOM 1057 C CA . ALA A 1 143 ? 11.992 -8.848 -29.291 1.00 94.44 143 ALA A CA 1
ATOM 1058 C C . ALA A 1 143 ? 10.649 -9.587 -29.475 1.00 94.44 143 ALA A C 1
ATOM 1060 O O . ALA A 1 143 ? 10.575 -10.521 -30.273 1.00 94.44 143 ALA A O 1
ATOM 1061 N N . SER A 1 144 ? 9.598 -9.198 -28.743 1.00 91.69 144 SER A N 1
ATOM 1062 C CA . SER A 1 144 ? 8.280 -9.850 -28.773 1.00 91.69 144 SER A CA 1
ATOM 1063 C C . SER A 1 144 ? 7.282 -9.232 -29.761 1.00 91.69 144 SER A C 1
ATOM 1065 O O . SER A 1 144 ? 6.288 -9.879 -30.089 1.00 91.69 144 SER A O 1
ATOM 1067 N N . VAL A 1 145 ? 7.532 -8.003 -30.233 1.00 87.56 145 VAL A N 1
ATOM 1068 C CA . VAL A 1 145 ? 6.585 -7.206 -31.045 1.00 87.56 145 VAL A CA 1
ATOM 1069 C C . VAL A 1 145 ? 7.045 -6.945 -32.487 1.00 87.56 145 VAL A C 1
ATOM 1071 O O . VAL A 1 145 ? 6.495 -6.049 -33.123 1.00 87.56 145 VAL A O 1
ATOM 1074 N N . GLY A 1 146 ? 8.049 -7.688 -32.973 1.00 59.31 146 GLY A N 1
ATOM 1075 C CA . GLY A 1 146 ? 8.630 -7.538 -34.318 1.00 59.31 146 GLY A CA 1
ATOM 1076 C C . GLY A 1 146 ? 7.623 -7.441 -35.460 1.00 59.31 146 GLY A C 1
ATOM 1077 O O . GLY A 1 146 ? 6.603 -8.165 -35.426 1.00 59.31 146 GLY A O 1
#